Protein AF-A0A6H0CJY6-F1 (afdb_monomer)

Structure (mmCIF, N/CA/C/O backbone):
data_AF-A0A6H0CJY6-F1
#
_entry.id   AF-A0A6H0CJY6-F1
#
loop_
_atom_site.group_PDB
_atom_site.id
_atom_site.type_symbol
_atom_site.label_atom_id
_atom_site.label_alt_id
_atom_site.label_comp_id
_atom_site.label_asym_id
_atom_site.label_entity_id
_atom_site.label_seq_id
_atom_site.pdbx_PDB_ins_code
_atom_site.Cartn_x
_atom_site.Cartn_y
_atom_site.Cartn_z
_atom_site.occupancy
_atom_site.B_iso_or_equiv
_atom_site.auth_seq_id
_atom_site.auth_comp_id
_atom_site.auth_asym_id
_atom_site.auth_atom_id
_atom_site.pdbx_PDB_model_num
ATOM 1 N N . MET A 1 1 ? -12.538 -43.103 15.913 1.00 39.19 1 MET A N 1
ATOM 2 C CA . MET A 1 1 ? -11.184 -42.533 15.769 1.00 39.19 1 MET A CA 1
ATOM 3 C C . MET A 1 1 ? -11.331 -41.030 15.619 1.00 39.19 1 MET A C 1
ATOM 5 O O . MET A 1 1 ? -12.005 -40.601 14.699 1.00 39.19 1 MET A O 1
ATOM 9 N N . SER A 1 2 ? -10.808 -40.312 16.617 1.00 40.59 2 SER A N 1
ATOM 10 C CA . SER A 1 2 ? -10.556 -38.867 16.737 1.00 40.59 2 SER A CA 1
ATOM 11 C C . SER A 1 2 ? -11.368 -37.905 15.856 1.00 40.59 2 SER A C 1
ATOM 13 O O . SER A 1 2 ? -11.028 -37.668 14.700 1.00 40.59 2 SER A O 1
ATOM 15 N N . GLY A 1 3 ? -12.394 -37.285 16.448 1.00 40.06 3 GLY A N 1
ATOM 16 C CA . GLY A 1 3 ? -12.883 -35.994 15.981 1.00 40.06 3 GLY A CA 1
ATOM 17 C C . GLY A 1 3 ? -11.811 -34.952 16.273 1.00 40.06 3 GLY A C 1
ATOM 18 O O . GLY A 1 3 ? -11.560 -34.641 17.433 1.00 40.06 3 GLY A O 1
ATOM 19 N N . ALA A 1 4 ? -11.147 -34.459 15.231 1.00 39.22 4 ALA A N 1
ATOM 20 C CA . ALA A 1 4 ? -10.294 -33.288 15.346 1.00 39.22 4 ALA A CA 1
ATOM 21 C C . ALA A 1 4 ? -11.199 -32.081 15.645 1.00 39.22 4 ALA A C 1
ATOM 23 O O . ALA A 1 4 ? -12.053 -31.755 14.814 1.00 39.22 4 ALA A O 1
ATOM 24 N N . PRO A 1 5 ? -11.074 -31.421 16.808 1.00 44.97 5 PRO A N 1
ATOM 25 C CA . PRO A 1 5 ? -11.740 -30.155 17.003 1.00 44.97 5 PRO A CA 1
ATOM 26 C C . PRO A 1 5 ? -10.962 -29.140 16.171 1.00 44.97 5 PRO A C 1
ATOM 28 O O . PRO A 1 5 ? -9.804 -28.842 16.458 1.00 44.97 5 PRO A O 1
ATOM 31 N N . PHE A 1 6 ? -11.591 -28.634 15.114 1.00 41.72 6 PHE A N 1
ATOM 32 C CA . PHE A 1 6 ? -11.172 -27.394 14.478 1.00 41.72 6 PHE A CA 1
ATOM 33 C C . PHE A 1 6 ? -11.331 -26.279 15.519 1.00 41.72 6 PHE A C 1
ATOM 35 O O . PHE A 1 6 ? -12.379 -25.646 15.623 1.00 41.72 6 PHE A O 1
ATOM 42 N N . HIS A 1 7 ? -10.310 -26.102 16.358 1.00 39.22 7 HIS A N 1
ATOM 43 C CA . HIS A 1 7 ? -10.164 -24.949 17.230 1.00 39.22 7 HIS A CA 1
ATOM 44 C C . HIS A 1 7 ? -9.895 -23.742 16.336 1.00 39.22 7 HIS A C 1
ATOM 46 O O . HIS A 1 7 ? -8.782 -23.492 15.888 1.00 39.22 7 HIS A O 1
ATOM 52 N N . THR A 1 8 ? -10.969 -23.036 16.005 1.00 48.88 8 THR A N 1
ATOM 53 C CA . THR A 1 8 ? -10.923 -21.695 15.435 1.00 48.88 8 THR A CA 1
ATOM 54 C C . THR A 1 8 ? -10.403 -20.769 16.537 1.00 48.88 8 THR A C 1
ATOM 56 O O . THR A 1 8 ? -11.177 -20.264 17.352 1.00 48.88 8 THR A O 1
ATOM 59 N N . ASP A 1 9 ? -9.080 -20.636 16.637 1.00 50.06 9 ASP A N 1
ATOM 60 C CA . ASP A 1 9 ? -8.403 -19.806 17.636 1.00 50.06 9 ASP A CA 1
ATOM 61 C C . ASP A 1 9 ? -8.608 -18.318 17.315 1.00 50.06 9 ASP A C 1
ATOM 63 O O . ASP A 1 9 ? -7.736 -17.629 16.791 1.00 50.06 9 ASP A O 1
ATOM 67 N N . LEU A 1 10 ? -9.802 -17.803 17.624 1.00 56.28 10 LEU A N 1
ATOM 68 C CA . LEU A 1 10 ? -10.019 -16.364 17.726 1.00 56.28 10 LEU A CA 1
ATOM 69 C C . LEU A 1 10 ? -9.114 -15.793 18.836 1.00 56.28 10 LEU A C 1
ATOM 71 O O . LEU A 1 10 ? -9.015 -16.403 19.906 1.00 56.28 10 LEU A O 1
ATOM 75 N N . PRO A 1 11 ? -8.496 -14.612 18.633 1.00 48.50 11 PRO A N 1
ATOM 76 C CA . PRO A 1 11 ? -7.610 -14.002 19.618 1.00 48.50 11 PRO A CA 1
ATOM 77 C C . PRO A 1 11 ? -8.367 -13.754 20.929 1.00 48.50 11 PRO A C 1
ATOM 79 O O . PRO A 1 11 ? -9.292 -12.942 20.994 1.00 48.50 11 PRO A O 1
ATOM 82 N N . ARG A 1 12 ? -7.978 -14.471 21.990 1.00 62.28 12 ARG A N 1
ATOM 83 C CA . ARG A 1 12 ? -8.640 -14.425 23.306 1.00 62.28 12 ARG A CA 1
ATOM 84 C C . ARG A 1 12 ? -8.229 -13.210 24.132 1.00 62.28 12 ARG A C 1
ATOM 86 O O . ARG A 1 12 ? -8.901 -12.875 25.106 1.00 62.28 12 ARG A O 1
ATOM 93 N N . ASN A 1 13 ? -7.131 -12.553 23.762 1.00 67.94 13 ASN A N 1
ATOM 94 C CA . ASN A 1 13 ? -6.550 -11.441 24.503 1.00 67.94 13 ASN A CA 1
ATOM 95 C C . ASN A 1 13 ? -6.202 -10.277 23.553 1.00 67.94 13 ASN A C 1
ATOM 97 O O . ASN A 1 13 ? -5.626 -10.528 22.492 1.00 67.94 13 ASN A O 1
ATOM 101 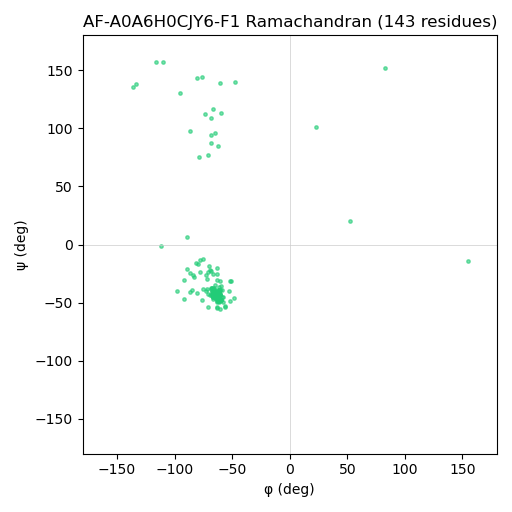N N . PRO A 1 14 ? -6.460 -8.999 23.906 1.00 67.25 14 PRO A N 1
ATOM 102 C CA . PRO A 1 14 ? -6.028 -7.844 23.110 1.00 67.25 14 PRO A CA 1
ATOM 103 C C . PRO A 1 14 ? -4.537 -7.872 22.740 1.00 67.25 14 PRO A C 1
ATOM 105 O O . PRO A 1 14 ? -4.178 -7.423 21.656 1.00 67.25 14 PRO A O 1
ATOM 108 N N . LYS A 1 15 ? -3.669 -8.442 23.590 1.00 69.38 15 LYS A N 1
ATOM 109 C CA . LYS A 1 15 ? -2.238 -8.609 23.278 1.00 69.38 15 LYS A CA 1
ATOM 110 C C . LYS A 1 15 ? -1.994 -9.595 22.132 1.00 69.38 15 LYS A C 1
ATOM 112 O O . LYS A 1 15 ? -1.243 -9.276 21.221 1.00 69.38 15 LYS A O 1
ATOM 117 N N . GLU A 1 16 ? -2.662 -10.748 22.151 1.00 72.12 16 GLU A N 1
ATOM 118 C CA . GLU A 1 16 ? -2.584 -11.746 21.073 1.00 72.12 16 GLU A CA 1
ATOM 119 C C . GLU A 1 16 ? -3.182 -11.199 19.779 1.00 72.12 16 GLU A C 1
ATOM 121 O O . GLU A 1 16 ? -2.611 -11.394 18.712 1.00 72.12 16 GLU A O 1
ATOM 126 N N . SER A 1 17 ? -4.276 -10.437 19.874 1.00 67.69 17 SER A N 1
ATOM 127 C CA . SER A 1 17 ? -4.896 -9.794 18.715 1.00 67.69 17 SER A CA 1
ATOM 128 C C . SER A 1 17 ? -3.961 -8.774 18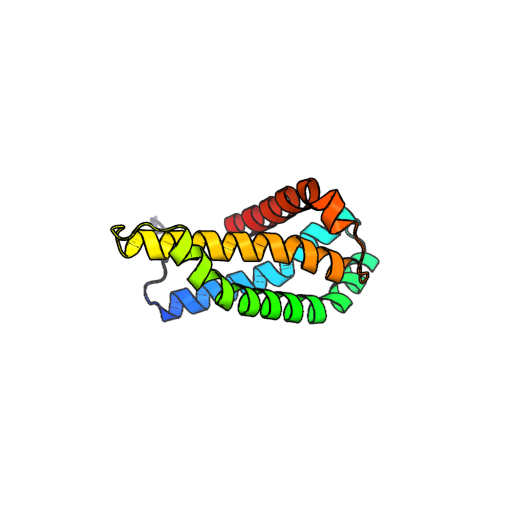.057 1.00 67.69 17 SER A C 1
ATOM 130 O O . SER A 1 17 ? -3.887 -8.718 16.832 1.00 67.69 17 SER A O 1
ATOM 132 N N . ILE A 1 18 ? -3.217 -7.994 18.852 1.00 70.62 18 ILE A N 1
ATOM 133 C CA . ILE A 1 18 ? -2.203 -7.059 18.344 1.00 70.62 18 ILE A CA 1
ATOM 134 C C . ILE A 1 18 ? -1.037 -7.819 17.707 1.00 70.62 18 ILE A C 1
ATOM 136 O O . ILE A 1 18 ? -0.616 -7.457 16.612 1.00 70.62 18 ILE A O 1
ATOM 140 N N . THR A 1 19 ? -0.529 -8.875 18.348 1.00 71.88 19 THR A N 1
ATOM 141 C CA . THR A 1 19 ? 0.560 -9.691 17.788 1.00 71.88 19 THR A CA 1
ATOM 142 C C . THR A 1 19 ? 0.147 -10.357 16.476 1.00 71.88 19 THR A C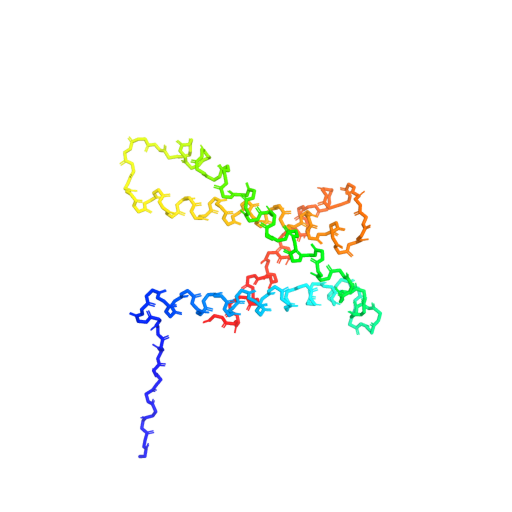 1
ATOM 144 O O . THR A 1 19 ? 0.901 -10.301 15.510 1.00 71.88 19 THR A O 1
ATOM 147 N N . PHE A 1 20 ? -1.058 -10.922 16.408 1.00 75.50 20 PHE A N 1
ATOM 148 C CA . PHE A 1 20 ? -1.611 -11.528 15.198 1.00 75.50 20 PHE A CA 1
ATOM 149 C C . PHE A 1 20 ? -1.749 -10.507 14.062 1.00 75.50 20 PHE A C 1
ATOM 151 O O . PHE A 1 20 ? -1.228 -10.728 12.969 1.00 75.50 20 PHE A O 1
ATOM 158 N N . MET A 1 21 ? -2.350 -9.344 14.343 1.00 71.25 21 MET A N 1
ATOM 159 C CA . MET A 1 21 ? -2.442 -8.248 13.371 1.00 71.25 21 MET A CA 1
ATOM 160 C C . MET A 1 21 ? -1.063 -7.780 12.898 1.00 71.25 21 MET A C 1
ATOM 162 O O . MET A 1 21 ? -0.881 -7.511 11.714 1.00 71.25 21 MET A O 1
ATOM 166 N N . LEU A 1 22 ? -0.077 -7.708 13.795 1.00 73.12 22 LEU A N 1
ATOM 167 C CA . LEU A 1 22 ? 1.280 -7.291 13.452 1.00 73.12 22 LEU A CA 1
ATOM 168 C C . LEU A 1 22 ? 1.985 -8.312 12.550 1.00 73.12 22 LEU A C 1
ATOM 170 O O . LEU A 1 22 ? 2.642 -7.918 11.590 1.00 73.12 22 LEU A O 1
ATOM 174 N N . VAL A 1 23 ? 1.820 -9.611 12.812 1.00 78.69 23 VAL A N 1
ATOM 175 C CA . VAL A 1 23 ? 2.374 -10.677 11.962 1.00 78.69 23 VAL A CA 1
ATOM 176 C C . VAL A 1 23 ? 1.755 -10.633 10.564 1.00 78.69 23 VAL A C 1
ATOM 178 O O . VAL A 1 23 ? 2.497 -10.600 9.581 1.00 78.69 23 VAL A O 1
ATOM 181 N N . ILE A 1 24 ? 0.423 -10.551 10.461 1.00 78.25 24 ILE A N 1
ATOM 182 C CA . ILE A 1 24 ? -0.265 -10.437 9.165 1.00 78.25 24 ILE A CA 1
ATOM 183 C C . ILE A 1 24 ? 0.172 -9.172 8.428 1.00 78.25 24 ILE A C 1
ATOM 185 O O . ILE A 1 24 ? 0.452 -9.236 7.231 1.00 78.25 24 ILE A O 1
ATOM 189 N N . ALA A 1 25 ? 0.291 -8.038 9.123 1.00 74.25 25 ALA A N 1
ATOM 190 C CA . ALA A 1 25 ? 0.731 -6.785 8.518 1.00 74.25 25 ALA A CA 1
ATOM 191 C C . ALA A 1 25 ? 2.156 -6.889 7.954 1.00 74.25 25 ALA A C 1
ATOM 193 O O . ALA A 1 25 ? 2.399 -6.466 6.824 1.00 74.25 25 ALA A O 1
ATOM 194 N N . VAL A 1 26 ? 3.094 -7.491 8.696 1.00 77.81 26 VAL A N 1
ATOM 195 C CA . VAL A 1 26 ? 4.474 -7.690 8.224 1.00 77.81 26 VAL A CA 1
ATOM 196 C C . VAL A 1 26 ? 4.500 -8.591 6.994 1.00 77.81 26 VAL A C 1
ATOM 198 O O . VAL A 1 26 ? 5.132 -8.231 6.001 1.00 77.81 26 VAL A O 1
ATOM 201 N N . ILE A 1 27 ? 3.795 -9.724 7.015 1.00 81.56 27 ILE A N 1
ATOM 202 C CA . ILE A 1 27 ? 3.737 -10.635 5.862 1.00 81.56 27 ILE A CA 1
ATOM 203 C C . ILE A 1 27 ? 3.123 -9.913 4.656 1.00 81.56 27 ILE A C 1
ATOM 205 O O . ILE A 1 27 ? 3.723 -9.884 3.584 1.00 81.56 27 ILE A O 1
ATOM 209 N N . SER A 1 28 ? 1.992 -9.237 4.843 1.00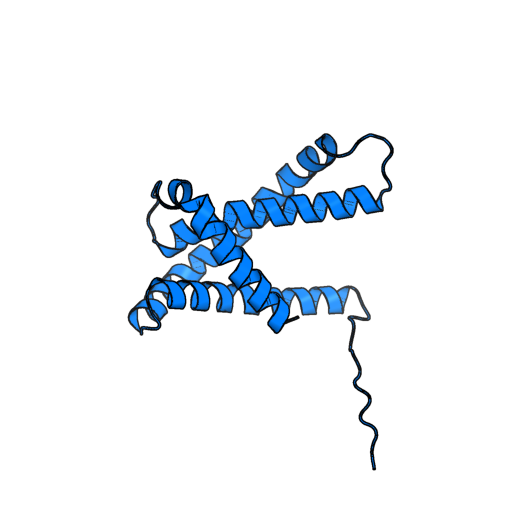 77.69 28 SER A N 1
ATOM 210 C CA . SER A 1 28 ? 1.264 -8.546 3.774 1.00 77.69 28 SER A CA 1
ATOM 211 C C . SER A 1 28 ? 2.093 -7.432 3.128 1.00 77.69 28 SER A C 1
ATOM 213 O O . SER A 1 28 ? 2.164 -7.356 1.902 1.00 77.69 28 SER A O 1
ATOM 215 N N . VAL A 1 29 ? 2.803 -6.619 3.918 1.00 75.44 29 VAL A N 1
ATOM 216 C CA . VAL A 1 29 ? 3.686 -5.553 3.400 1.00 75.44 29 VAL A CA 1
ATOM 217 C C . VAL A 1 29 ? 4.846 -6.114 2.569 1.00 75.44 29 VAL A C 1
ATOM 219 O O . VAL A 1 29 ? 5.346 -5.423 1.684 1.00 75.44 29 VAL A O 1
ATOM 222 N N . ASN A 1 30 ? 5.256 -7.363 2.798 1.00 79.81 30 ASN A N 1
ATOM 223 C CA . ASN A 1 30 ? 6.280 -8.028 1.992 1.00 79.81 30 ASN A CA 1
ATOM 224 C C . ASN A 1 30 ? 5.684 -8.715 0.752 1.00 79.81 30 ASN A C 1
ATOM 226 O O . ASN A 1 30 ? 6.260 -8.637 -0.331 1.00 79.81 30 ASN A O 1
ATOM 230 N N . THR A 1 31 ? 4.527 -9.366 0.878 1.00 80.62 31 THR A N 1
ATOM 231 C CA . THR A 1 31 ? 3.929 -10.168 -0.200 1.00 80.62 31 THR A CA 1
ATOM 232 C C . THR A 1 31 ? 3.181 -9.320 -1.229 1.00 80.62 31 THR A C 1
ATOM 234 O O . THR A 1 31 ? 3.319 -9.559 -2.429 1.00 80.62 31 THR A O 1
ATOM 237 N N . ILE A 1 32 ? 2.422 -8.306 -0.800 1.00 82.19 32 ILE A N 1
ATOM 238 C CA . ILE A 1 32 ? 1.601 -7.474 -1.696 1.00 82.19 32 ILE A CA 1
ATOM 239 C C . ILE A 1 32 ? 2.457 -6.790 -2.780 1.00 82.19 32 ILE A C 1
ATOM 241 O O . ILE A 1 32 ? 2.119 -6.925 -3.960 1.00 82.19 32 ILE A O 1
ATOM 245 N N . PRO A 1 33 ? 3.585 -6.118 -2.463 1.00 78.31 33 PRO A N 1
ATOM 246 C CA . PRO A 1 33 ? 4.409 -5.475 -3.485 1.00 78.31 33 PRO A CA 1
ATOM 247 C C . PRO A 1 33 ? 5.039 -6.475 -4.460 1.00 78.31 33 PRO A C 1
ATOM 249 O O . PRO A 1 33 ? 5.147 -6.170 -5.646 1.00 78.31 33 PRO A O 1
ATOM 252 N N . VAL A 1 34 ? 5.408 -7.675 -3.993 1.00 81.38 34 VAL A N 1
ATOM 253 C CA . VAL A 1 34 ? 5.948 -8.750 -4.846 1.00 81.38 34 VAL A CA 1
ATOM 254 C C . VAL A 1 34 ? 4.894 -9.206 -5.853 1.00 81.38 34 VAL A C 1
ATOM 256 O O . VAL A 1 34 ? 5.181 -9.310 -7.044 1.00 81.38 34 VAL A O 1
ATOM 259 N N . VAL A 1 35 ? 3.659 -9.438 -5.404 1.00 82.62 35 VAL A N 1
ATOM 260 C CA . VAL A 1 35 ? 2.568 -9.878 -6.284 1.00 82.62 35 VAL A CA 1
ATOM 261 C C . VAL A 1 35 ? 2.193 -8.779 -7.279 1.00 82.62 35 VAL A C 1
ATOM 263 O O . VAL A 1 35 ? 2.111 -9.044 -8.478 1.00 82.62 35 VAL A O 1
ATOM 266 N N . ILE A 1 36 ? 2.033 -7.534 -6.822 1.00 79.94 36 ILE A N 1
ATOM 267 C CA . ILE A 1 36 ? 1.703 -6.399 -7.700 1.00 79.94 36 ILE A CA 1
ATOM 268 C C . ILE A 1 36 ? 2.819 -6.158 -8.726 1.00 79.94 36 ILE A C 1
ATOM 270 O O . ILE A 1 36 ? 2.539 -5.997 -9.918 1.00 79.94 36 ILE A O 1
ATOM 274 N N . GLY A 1 37 ? 4.079 -6.158 -8.284 1.00 77.62 37 GLY A N 1
ATOM 275 C CA . GLY A 1 37 ? 5.237 -6.004 -9.160 1.00 77.62 37 GLY A CA 1
ATOM 276 C C . GLY A 1 37 ? 5.341 -7.135 -10.182 1.00 77.62 37 GLY A C 1
ATOM 277 O O . GLY A 1 37 ? 5.628 -6.880 -11.348 1.00 77.62 37 GLY A O 1
ATOM 278 N N . GLY A 1 38 ? 5.034 -8.371 -9.780 1.00 79.25 38 GLY A N 1
ATOM 279 C CA . GLY A 1 38 ? 5.100 -9.544 -10.653 1.00 79.25 38 GLY A CA 1
ATOM 280 C C . GLY A 1 38 ? 4.002 -9.565 -11.700 1.00 79.25 38 GLY A C 1
ATOM 281 O O . GLY A 1 38 ? 4.269 -9.885 -12.855 1.00 79.25 38 GLY A O 1
ATOM 282 N N . LEU A 1 39 ? 2.793 -9.142 -11.333 1.00 79.62 39 LEU A N 1
ATOM 283 C CA . LEU A 1 39 ? 1.679 -9.002 -12.271 1.00 79.62 39 LEU A CA 1
ATOM 284 C C . LEU A 1 39 ? 1.857 -7.826 -13.241 1.00 79.62 39 LEU A C 1
ATOM 286 O O . LEU A 1 39 ? 1.269 -7.840 -14.317 1.00 79.62 39 LEU A O 1
ATOM 290 N N . THR A 1 40 ? 2.649 -6.813 -12.876 1.00 72.38 40 THR A N 1
ATOM 291 C CA . THR A 1 40 ? 2.864 -5.624 -13.717 1.00 72.38 40 THR A CA 1
ATOM 292 C C . THR A 1 40 ? 4.079 -5.774 -14.635 1.00 72.38 40 THR A C 1
ATOM 294 O O . THR A 1 40 ? 3.980 -5.496 -15.826 1.00 72.38 40 THR A O 1
ATOM 297 N N . SER A 1 41 ? 5.214 -6.231 -14.100 1.00 73.19 41 SER A N 1
ATOM 298 C CA . SER A 1 41 ? 6.508 -6.266 -14.806 1.00 73.19 41 SER A CA 1
ATOM 299 C C . SER A 1 41 ? 7.002 -7.686 -15.119 1.00 73.19 41 SER A C 1
ATOM 301 O O . SER A 1 41 ? 8.070 -7.851 -15.708 1.00 73.19 41 SER A O 1
ATOM 303 N N . GLY A 1 42 ? 6.250 -8.716 -14.720 1.00 79.06 42 GLY A N 1
ATOM 304 C CA . GLY A 1 42 ? 6.650 -10.120 -14.806 1.00 79.06 42 GLY A CA 1
ATOM 305 C C . GLY A 1 42 ? 7.529 -10.574 -13.633 1.00 79.06 42 GLY A C 1
ATOM 306 O O . GLY A 1 42 ? 8.276 -9.799 -13.033 1.00 79.06 42 GLY A O 1
ATOM 307 N N . PHE A 1 43 ? 7.467 -11.869 -13.310 1.00 83.06 43 PHE A N 1
ATOM 308 C CA . PHE A 1 43 ? 8.283 -12.496 -12.262 1.00 83.06 43 PHE A CA 1
ATOM 309 C C . PHE A 1 43 ? 9.711 -12.766 -12.759 1.00 83.06 43 PHE A C 1
ATOM 311 O O . PHE A 1 43 ? 10.078 -13.897 -13.071 1.00 83.06 43 PHE A O 1
ATOM 318 N N . THR A 1 44 ? 10.524 -11.716 -12.854 1.00 85.69 44 THR A N 1
ATOM 319 C CA . THR A 1 44 ? 11.933 -11.805 -13.271 1.00 85.69 44 THR A CA 1
ATOM 320 C C . THR A 1 44 ? 12.883 -11.519 -12.110 1.00 85.69 44 THR A C 1
ATOM 322 O O . THR A 1 44 ? 12.531 -10.836 -11.149 1.00 85.69 44 THR A O 1
ATOM 325 N N . LEU A 1 45 ? 14.128 -11.999 -12.201 1.00 81.06 45 LEU A N 1
ATOM 326 C CA . LEU A 1 45 ? 15.156 -11.719 -11.188 1.00 81.06 45 LEU A CA 1
ATOM 327 C C . LEU A 1 45 ? 15.445 -10.208 -11.060 1.00 81.06 45 LEU A C 1
ATOM 329 O O . LEU A 1 45 ? 15.736 -9.722 -9.972 1.00 81.06 45 LEU A O 1
ATOM 333 N N . ALA A 1 46 ? 15.317 -9.462 -12.164 1.00 81.44 46 ALA A N 1
ATOM 334 C CA . ALA A 1 46 ? 15.469 -8.007 -12.201 1.00 81.44 46 ALA A CA 1
ATOM 335 C C . ALA A 1 46 ? 14.348 -7.275 -11.445 1.00 81.44 46 ALA A C 1
ATOM 337 O O . ALA A 1 46 ? 14.605 -6.285 -10.762 1.00 81.44 46 ALA A O 1
ATOM 338 N N . MET A 1 47 ? 13.113 -7.780 -11.521 1.00 82.50 47 MET A N 1
ATOM 339 C CA . MET A 1 47 ? 12.009 -7.287 -10.697 1.00 82.50 47 MET A CA 1
ATOM 340 C C . MET A 1 47 ? 12.306 -7.529 -9.214 1.00 82.50 47 MET A C 1
ATOM 342 O O . MET A 1 47 ? 12.192 -6.597 -8.422 1.00 82.50 47 MET A O 1
ATOM 346 N N . TRP A 1 48 ? 12.766 -8.730 -8.846 1.00 80.25 48 TRP A N 1
ATOM 347 C CA . TRP A 1 48 ? 13.078 -9.071 -7.454 1.00 80.25 48 TRP A CA 1
ATOM 348 C C . TRP A 1 48 ? 14.153 -8.162 -6.854 1.00 80.25 48 TRP A C 1
ATOM 350 O O . TRP A 1 48 ? 13.964 -7.625 -5.763 1.00 80.25 48 TRP A O 1
ATOM 360 N N . THR A 1 49 ? 15.262 -7.938 -7.564 1.00 81.38 49 THR A N 1
ATOM 361 C CA . THR A 1 49 ? 16.332 -7.039 -7.098 1.00 81.38 49 THR A CA 1
ATOM 362 C C . THR A 1 49 ? 15.889 -5.576 -7.078 1.00 81.38 49 THR A C 1
ATOM 364 O O . THR A 1 49 ? 16.226 -4.842 -6.144 1.00 81.38 49 THR A O 1
ATOM 367 N N . GLY A 1 50 ? 15.084 -5.157 -8.059 1.00 81.62 50 GLY A N 1
ATOM 368 C CA . G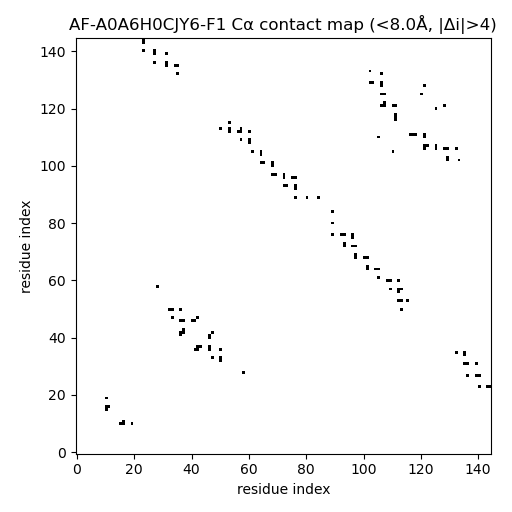LY A 1 50 ? 14.465 -3.835 -8.095 1.00 81.62 50 GLY A CA 1
ATOM 369 C C . GLY A 1 50 ? 13.553 -3.586 -6.893 1.00 81.62 50 GLY A C 1
ATOM 370 O O . GLY A 1 50 ? 13.642 -2.521 -6.275 1.00 81.62 50 GLY A O 1
ATOM 371 N N . LEU A 1 51 ? 12.744 -4.582 -6.525 1.00 80.25 51 LEU A N 1
ATOM 372 C CA . LEU A 1 51 ? 11.837 -4.539 -5.383 1.00 80.25 51 LEU A CA 1
ATOM 373 C C . LEU A 1 51 ? 12.609 -4.490 -4.06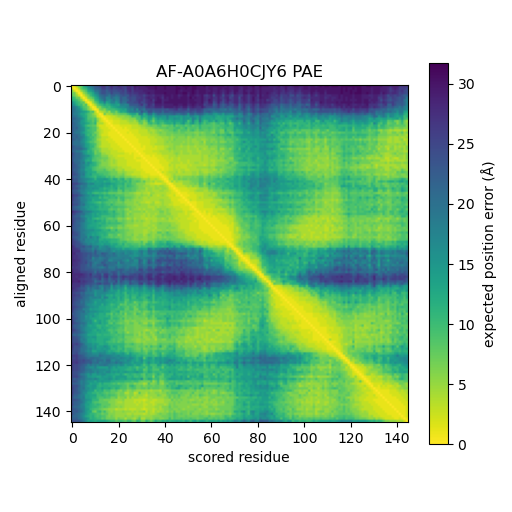1 1.00 80.25 51 LEU A C 1
ATOM 375 O O . LEU A 1 51 ? 12.309 -3.653 -3.214 1.00 80.25 51 LEU A O 1
ATOM 379 N N . LEU A 1 52 ? 13.649 -5.317 -3.910 1.00 81.88 52 LEU A N 1
ATOM 380 C CA . LEU A 1 52 ? 14.474 -5.383 -2.697 1.00 81.88 52 LEU A CA 1
ATOM 381 C C . LEU A 1 52 ? 15.155 -4.042 -2.378 1.00 81.88 52 LEU A C 1
ATOM 383 O O . LEU A 1 52 ? 15.268 -3.654 -1.220 1.00 81.88 52 LEU A O 1
ATOM 387 N N . GLN A 1 53 ? 15.569 -3.306 -3.411 1.00 83.12 53 GLN A N 1
ATOM 388 C CA . GLN A 1 53 ? 16.133 -1.961 -3.270 1.00 83.12 53 GLN A CA 1
ATOM 389 C C . GLN A 1 53 ? 15.085 -0.904 -2.885 1.00 83.12 53 GLN A C 1
ATOM 391 O O . GLN A 1 53 ? 15.421 0.081 -2.233 1.00 83.12 53 GLN A O 1
ATOM 396 N N . VAL A 1 54 ? 13.827 -1.086 -3.296 1.00 80.44 54 VAL A N 1
ATOM 397 C CA . VAL A 1 54 ? 12.721 -0.156 -3.008 1.00 80.44 54 VAL A CA 1
ATOM 398 C C . VAL A 1 54 ? 12.061 -0.464 -1.663 1.00 80.44 54 VAL A C 1
ATOM 400 O O . VAL A 1 54 ? 11.516 0.440 -1.035 1.00 80.44 54 VAL A O 1
ATOM 403 N N . MET A 1 55 ? 12.148 -1.704 -1.178 1.00 81.44 55 MET A N 1
ATOM 404 C CA . MET A 1 55 ? 11.528 -2.158 0.070 1.00 81.44 55 MET A CA 1
ATOM 405 C C . MET A 1 55 ? 11.766 -1.239 1.284 1.00 81.44 55 MET A C 1
ATOM 407 O O . MET A 1 55 ? 10.787 -0.930 1.964 1.00 81.44 55 MET A O 1
ATOM 411 N N . PRO A 1 56 ? 12.991 -0.746 1.570 1.00 81.38 56 PRO A N 1
ATOM 412 C CA . PRO A 1 56 ? 13.217 0.153 2.703 1.00 81.38 56 PRO A CA 1
ATOM 413 C C . PRO A 1 56 ? 12.465 1.480 2.550 1.00 81.38 56 PRO A C 1
ATOM 415 O O . PRO A 1 56 ? 11.865 1.972 3.503 1.00 81.38 56 PRO A O 1
ATOM 418 N N . ALA A 1 57 ? 12.454 2.039 1.336 1.00 82.44 57 ALA A N 1
ATOM 41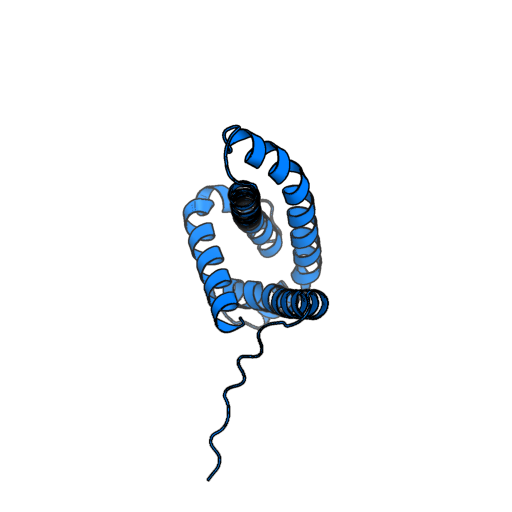9 C CA . ALA A 1 57 ? 11.730 3.268 1.031 1.00 82.44 57 ALA A CA 1
ATOM 420 C C . ALA A 1 57 ? 10.212 3.052 1.106 1.00 82.44 57 ALA A C 1
ATOM 422 O O . ALA A 1 57 ? 9.502 3.891 1.657 1.00 82.44 57 ALA A O 1
ATOM 423 N N . LEU A 1 58 ? 9.725 1.905 0.620 1.00 80.38 58 LEU A N 1
ATOM 424 C CA . LEU A 1 58 ? 8.319 1.521 0.698 1.00 80.38 58 LEU A CA 1
ATOM 425 C C . LEU A 1 58 ? 7.866 1.413 2.157 1.00 80.38 58 LEU A C 1
ATOM 427 O O . LEU A 1 58 ? 6.828 1.962 2.504 1.00 80.38 58 LEU A O 1
ATOM 431 N N . LEU A 1 59 ? 8.660 0.785 3.028 1.00 79.38 59 LEU A N 1
ATOM 432 C CA . LEU A 1 59 ? 8.352 0.670 4.456 1.00 79.38 59 LEU A CA 1
ATOM 433 C C . LEU A 1 59 ? 8.224 2.050 5.122 1.00 79.38 59 LEU A C 1
ATOM 435 O O . LEU A 1 59 ? 7.247 2.315 5.822 1.00 79.38 59 LEU A O 1
ATOM 439 N N . VAL A 1 60 ? 9.185 2.945 4.875 1.00 82.44 60 VAL A N 1
ATOM 440 C CA . VAL A 1 60 ? 9.146 4.319 5.402 1.00 82.44 60 VAL A CA 1
ATOM 441 C C . VAL A 1 60 ? 7.926 5.068 4.867 1.00 82.44 60 VAL A C 1
ATOM 443 O O . VAL A 1 60 ? 7.252 5.755 5.632 1.00 82.44 60 VAL A O 1
ATOM 446 N N . ALA A 1 61 ? 7.600 4.899 3.585 1.00 81.25 61 ALA A N 1
ATOM 447 C CA . ALA A 1 61 ? 6.428 5.503 2.969 1.00 81.25 61 ALA A CA 1
ATOM 448 C C . ALA A 1 61 ? 5.113 4.987 3.580 1.00 81.25 61 ALA A C 1
ATOM 450 O O . ALA A 1 61 ? 4.249 5.799 3.905 1.00 81.25 61 ALA A O 1
ATOM 451 N N . VAL A 1 62 ? 4.982 3.673 3.814 1.00 76.75 62 VAL A N 1
ATOM 452 C CA . VAL A 1 62 ? 3.832 3.066 4.513 1.00 76.75 62 VAL A CA 1
ATOM 453 C C . VAL A 1 62 ? 3.660 3.706 5.888 1.00 76.75 62 VAL A C 1
ATOM 455 O O . VAL A 1 62 ? 2.583 4.207 6.207 1.00 76.75 62 VAL A O 1
ATOM 458 N N . VAL A 1 63 ? 4.726 3.735 6.693 1.00 79.44 63 VAL A N 1
ATOM 459 C CA . VAL A 1 63 ? 4.687 4.301 8.050 1.00 79.44 63 VAL A CA 1
ATOM 460 C C . VAL A 1 63 ? 4.339 5.790 8.011 1.00 79.44 63 VAL A C 1
ATOM 462 O O . VAL A 1 63 ? 3.493 6.243 8.782 1.00 79.44 63 VAL A O 1
ATOM 465 N N . ALA A 1 64 ? 4.937 6.550 7.091 1.00 80.94 64 ALA A N 1
ATOM 466 C CA . ALA A 1 64 ? 4.656 7.970 6.925 1.00 80.94 64 ALA A CA 1
ATOM 467 C C . ALA A 1 64 ? 3.192 8.224 6.542 1.00 80.94 64 ALA A C 1
ATOM 469 O O . ALA A 1 64 ? 2.558 9.086 7.148 1.00 80.94 64 ALA A O 1
ATOM 470 N N . VAL A 1 65 ? 2.634 7.464 5.593 1.00 78.69 65 VAL A N 1
ATOM 471 C CA . VAL A 1 65 ? 1.225 7.583 5.188 1.00 78.69 65 VAL A CA 1
ATOM 472 C C . VAL A 1 65 ? 0.298 7.214 6.336 1.00 78.69 65 VAL A C 1
ATOM 474 O O . VAL A 1 65 ? -0.622 7.978 6.612 1.00 78.69 65 VAL A O 1
ATOM 477 N N . VAL A 1 66 ? 0.562 6.121 7.060 1.00 73.94 66 VAL A N 1
ATOM 478 C CA . VAL A 1 66 ? -0.230 5.734 8.239 1.00 73.94 66 VAL A CA 1
ATOM 479 C C . VAL A 1 66 ? -0.252 6.879 9.254 1.00 73.94 66 VAL A C 1
ATOM 481 O O . VAL A 1 66 ? -1.331 7.369 9.589 1.00 73.94 66 VAL A O 1
ATOM 484 N N . LEU A 1 67 ? 0.911 7.395 9.663 1.00 74.81 67 LEU A N 1
ATOM 485 C CA . LEU A 1 67 ? 1.005 8.515 10.610 1.00 74.81 67 LEU A CA 1
ATOM 486 C C . LEU A 1 67 ? 0.328 9.791 10.089 1.00 74.81 67 LEU A C 1
ATOM 488 O O . LEU A 1 67 ? -0.340 10.496 10.853 1.00 74.81 67 LEU A O 1
ATOM 492 N N . LEU A 1 68 ? 0.473 10.078 8.793 1.00 75.19 68 LEU A N 1
ATOM 493 C CA . LEU A 1 68 ? -0.179 11.209 8.141 1.00 75.19 68 LEU A CA 1
ATOM 494 C C . LEU A 1 68 ? -1.690 11.055 8.111 1.00 75.19 68 LEU A C 1
ATOM 496 O O . LEU A 1 68 ? -2.354 12.061 8.292 1.00 75.19 68 LEU A O 1
ATOM 500 N N . THR A 1 69 ? -2.232 9.850 7.922 1.00 69.06 69 THR A N 1
ATOM 501 C CA . THR A 1 69 ? -3.683 9.583 7.917 1.00 69.06 69 THR A CA 1
ATOM 502 C C . THR A 1 69 ? -4.308 9.514 9.303 1.00 69.06 69 THR A C 1
ATOM 504 O O . THR A 1 69 ? -5.489 9.838 9.434 1.00 69.06 69 THR A O 1
ATOM 507 N N . MET A 1 70 ? -3.538 9.212 10.354 1.00 64.31 70 MET A N 1
ATOM 508 C CA . MET A 1 70 ? -4.061 9.250 11.726 1.00 64.31 70 MET A CA 1
ATOM 509 C C . MET A 1 70 ? -4.501 10.664 12.152 1.00 64.31 70 MET A C 1
ATOM 511 O O . MET A 1 70 ? -5.437 10.802 12.933 1.00 64.31 70 MET A O 1
ATOM 515 N N . LYS A 1 71 ? -3.866 11.723 11.629 1.00 62.53 71 LYS A N 1
ATOM 516 C CA . LYS A 1 71 ? -4.182 13.127 11.965 1.00 62.53 71 LYS A CA 1
ATOM 517 C C . LYS A 1 71 ? -5.470 13.688 11.315 1.00 62.53 71 LYS A C 1
ATOM 519 O O . LYS A 1 71 ? -6.259 14.299 12.031 1.00 62.53 71 LYS A O 1
ATOM 524 N N . PRO A 1 72 ? -5.726 13.530 10.000 1.00 57.06 72 PRO A N 1
ATOM 525 C CA . PRO A 1 72 ? -6.922 14.028 9.325 1.00 57.06 72 PRO A CA 1
ATOM 526 C C . PRO A 1 72 ? -8.145 13.120 9.501 1.00 57.06 72 PRO A C 1
ATOM 528 O O . PRO A 1 72 ? -9.262 13.586 9.278 1.00 57.06 72 PRO A O 1
ATOM 531 N N . ALA A 1 73 ? -7.981 11.861 9.926 1.00 54.97 73 ALA A N 1
ATOM 532 C CA . ALA A 1 73 ? -9.110 10.958 10.155 1.00 54.97 73 ALA A CA 1
ATOM 533 C C . ALA A 1 73 ? -10.080 11.473 11.238 1.00 54.97 73 ALA A C 1
ATOM 535 O O . ALA A 1 73 ? -11.299 11.379 11.073 1.00 54.97 73 ALA A O 1
ATOM 536 N N . GLN A 1 74 ? -9.566 12.108 12.298 1.00 54.72 74 GLN A N 1
ATOM 537 C CA . GLN A 1 74 ? -10.385 12.693 13.367 1.00 54.72 74 GLN A CA 1
ATOM 538 C C . GLN A 1 74 ? -11.350 13.797 12.883 1.00 54.72 74 GLN A C 1
ATOM 540 O O . GLN A 1 74 ? -12.554 13.666 13.118 1.00 54.72 74 GLN A O 1
ATOM 545 N N . PRO A 1 75 ? -10.891 14.870 12.203 1.00 53.59 75 PRO A N 1
ATOM 546 C CA . PRO A 1 75 ? -11.773 15.946 11.747 1.00 53.59 75 PRO A CA 1
ATOM 547 C C . PRO A 1 75 ? -12.677 15.557 10.567 1.00 53.59 75 PRO A C 1
ATOM 549 O O . PRO A 1 75 ? -13.742 16.148 10.395 1.00 53.59 75 PRO A O 1
ATOM 552 N N . LEU A 1 76 ? -12.284 14.582 9.739 1.00 54.66 76 LEU A N 1
ATOM 553 C CA . LEU A 1 76 ? -13.134 14.115 8.639 1.00 54.66 76 LEU A CA 1
ATOM 554 C C . LEU A 1 76 ? -14.312 13.288 9.167 1.00 54.66 76 LEU A C 1
ATOM 556 O O . LEU A 1 76 ? -15.448 13.482 8.736 1.00 54.66 76 LEU A O 1
ATOM 560 N N . THR A 1 77 ? -14.059 12.443 10.170 1.00 53.09 77 THR A N 1
ATOM 561 C CA . THR A 1 77 ? -15.110 11.680 10.854 1.00 53.09 77 THR A CA 1
ATOM 562 C C . THR A 1 77 ? -16.068 12.612 11.594 1.00 53.09 77 THR A C 1
ATOM 564 O O . THR A 1 77 ? -17.277 12.435 11.502 1.00 53.09 77 THR A O 1
ATOM 567 N N . SER A 1 78 ? -15.573 13.662 12.257 1.00 52.91 78 SER A N 1
ATOM 568 C CA . SER A 1 78 ? -16.452 14.621 12.943 1.00 52.91 78 SER A CA 1
ATOM 569 C C . SER A 1 78 ? -17.292 15.489 11.997 1.00 52.91 78 SER A C 1
ATOM 571 O O . SER A 1 78 ? -18.331 15.994 12.413 1.00 52.91 78 SER A O 1
ATOM 573 N N . ARG A 1 79 ? -16.888 15.651 10.726 1.00 55.78 79 ARG A N 1
ATOM 574 C CA . ARG A 1 79 ? -17.697 16.318 9.687 1.00 55.78 79 ARG A CA 1
ATOM 575 C C . ARG A 1 79 ? -18.725 15.401 9.027 1.00 55.78 79 ARG A C 1
ATOM 577 O O . ARG A 1 79 ? -19.736 15.899 8.538 1.00 55.78 79 ARG A O 1
ATOM 584 N N . LEU A 1 80 ? -18.459 14.096 8.977 1.00 53.22 80 LEU A N 1
ATOM 585 C CA . LEU A 1 80 ? -19.346 13.116 8.345 1.00 53.22 80 LEU A CA 1
ATOM 586 C C . LEU A 1 80 ? -20.394 12.554 9.318 1.00 53.22 80 LEU A C 1
ATOM 588 O O . LEU A 1 80 ? -21.433 12.066 8.876 1.00 53.22 80 LEU A O 1
ATOM 592 N N . VAL A 1 81 ? -20.151 12.646 10.630 1.00 49.56 81 VAL A N 1
ATOM 593 C CA . VAL A 1 81 ? -21.083 12.172 11.658 1.00 49.56 81 VAL A CA 1
ATOM 594 C C . VAL A 1 81 ? -21.973 13.307 12.180 1.00 49.56 81 VAL A C 1
ATOM 596 O O . VAL A 1 81 ? -21.498 14.377 12.555 1.00 49.56 81 VAL A O 1
ATOM 599 N N . ARG A 1 82 ? -23.292 13.072 12.220 1.00 51.94 82 ARG A N 1
ATOM 600 C CA . ARG A 1 82 ? -24.268 13.980 12.845 1.00 51.94 82 ARG A CA 1
ATOM 601 C C . ARG A 1 82 ? -24.220 13.861 14.379 1.00 51.94 82 ARG A C 1
ATOM 603 O O . ARG A 1 82 ? -24.075 12.748 14.889 1.00 51.94 82 ARG A O 1
ATOM 610 N N . PRO A 1 83 ? -24.409 14.966 15.128 1.00 45.03 83 PRO A N 1
ATOM 611 C CA . PRO A 1 83 ? -24.468 14.942 16.590 1.00 45.03 83 PRO A CA 1
ATOM 612 C C . PRO A 1 83 ? -25.705 14.148 17.042 1.00 45.03 83 PRO A C 1
ATOM 614 O O . PRO A 1 83 ? -26.818 14.667 17.044 1.00 45.03 83 PRO A O 1
ATOM 617 N N . GLY A 1 84 ? -25.520 12.863 17.353 1.00 49.34 84 GLY A N 1
ATOM 618 C CA . GLY A 1 84 ? -26.595 11.943 17.745 1.00 49.34 84 GLY A CA 1
ATOM 619 C C . GLY A 1 84 ? -26.312 10.460 17.484 1.00 49.34 84 GLY A C 1
ATOM 620 O O . GLY A 1 84 ? -27.019 9.615 18.024 1.00 49.34 84 GLY A O 1
ATOM 621 N N . ASP A 1 85 ? -25.286 10.125 16.693 1.00 50.31 85 ASP A N 1
ATOM 622 C CA . ASP A 1 85 ? -24.994 8.730 16.349 1.00 50.31 85 ASP A CA 1
ATOM 623 C C . ASP A 1 85 ? -24.225 7.975 17.447 1.00 50.31 85 ASP A C 1
ATOM 625 O O . ASP A 1 85 ? -23.339 8.516 18.112 1.00 50.31 85 ASP A O 1
ATOM 629 N N . SER A 1 86 ? -24.548 6.692 17.614 1.00 58.88 86 SER A N 1
ATOM 630 C CA . SER A 1 86 ? -23.935 5.775 18.587 1.00 58.88 86 SER A CA 1
ATOM 631 C C . SER A 1 86 ? -22.396 5.839 18.559 1.00 58.88 86 SER A C 1
ATOM 633 O O . SER A 1 86 ? -21.782 5.887 17.493 1.00 58.88 86 SER A O 1
ATOM 635 N N . PHE A 1 87 ? -21.737 5.784 19.724 1.00 60.22 87 PHE A N 1
ATOM 636 C CA . PHE A 1 87 ? -20.267 5.737 19.844 1.00 60.22 87 PHE A CA 1
ATOM 637 C C . PHE A 1 87 ? -19.637 4.625 18.978 1.00 60.22 87 PHE A C 1
ATOM 639 O O . PHE A 1 87 ? -18.551 4.791 18.422 1.00 60.22 87 PHE A O 1
ATOM 646 N N . ARG A 1 88 ? -20.360 3.511 18.774 1.00 59.88 88 ARG A N 1
ATOM 647 C CA . ARG A 1 88 ? -19.948 2.436 17.854 1.00 59.88 88 ARG A CA 1
ATOM 648 C C . ARG A 1 88 ? -19.993 2.868 16.387 1.00 59.88 88 ARG A C 1
ATOM 650 O O . ARG A 1 88 ? -19.096 2.489 15.642 1.00 59.88 88 ARG A O 1
ATOM 657 N N . ALA A 1 89 ? -20.987 3.656 15.977 1.00 61.88 89 ALA A N 1
ATOM 658 C CA . ALA A 1 89 ? -21.084 4.177 14.612 1.00 61.88 89 ALA A CA 1
ATOM 659 C C . ALA A 1 89 ? -19.921 5.132 14.309 1.00 61.88 89 ALA A C 1
ATOM 661 O O . ALA A 1 89 ? -19.269 4.983 13.281 1.00 61.88 89 ALA A O 1
ATOM 662 N N . HIS A 1 90 ? -19.572 6.017 15.248 1.00 64.56 90 HIS A N 1
ATOM 663 C CA . HIS A 1 90 ? -18.402 6.894 15.124 1.00 64.56 90 HIS A CA 1
ATOM 664 C C . HIS A 1 90 ? -17.094 6.110 14.961 1.00 64.56 90 HIS A C 1
ATOM 666 O O . HIS A 1 90 ? -16.287 6.434 14.093 1.00 64.56 90 HIS A O 1
ATOM 672 N N . MET A 1 91 ? -16.884 5.067 15.771 1.00 64.94 91 MET A N 1
ATOM 673 C CA . MET A 1 91 ? -15.661 4.262 15.722 1.00 64.94 91 MET A CA 1
ATOM 674 C C . MET A 1 91 ? -15.533 3.479 14.407 1.00 64.94 91 MET A C 1
ATOM 676 O O . MET A 1 91 ? -14.457 3.454 13.810 1.00 64.94 91 MET A O 1
ATOM 680 N N . VAL A 1 92 ? -16.629 2.882 13.925 1.00 68.44 92 VAL A N 1
ATOM 681 C CA . VAL A 1 92 ? -16.648 2.157 12.643 1.00 68.44 92 VAL A CA 1
ATOM 682 C C . VAL A 1 92 ? -16.453 3.117 11.469 1.00 68.44 92 VAL A C 1
ATOM 684 O O . VAL A 1 92 ? -15.650 2.832 10.584 1.00 68.44 92 VAL A O 1
ATOM 687 N N . LEU A 1 93 ? -17.117 4.277 11.472 1.00 67.38 93 LEU A N 1
ATOM 688 C CA . LEU A 1 93 ? -16.975 5.265 10.400 1.00 67.38 93 LEU A CA 1
ATOM 689 C C . LEU A 1 93 ? -15.560 5.857 10.364 1.00 67.38 93 LEU A C 1
ATOM 691 O O . LEU A 1 93 ? -14.995 6.010 9.283 1.00 67.38 93 LEU A O 1
ATOM 695 N N . HIS A 1 94 ? -14.958 6.111 11.532 1.00 66.94 94 HIS A N 1
ATOM 696 C CA . HIS A 1 94 ? -13.563 6.537 11.641 1.00 66.94 94 HIS A CA 1
ATOM 697 C C . HIS A 1 94 ? -12.608 5.493 11.063 1.00 66.94 94 HIS A C 1
ATOM 699 O O . HIS A 1 94 ? -11.708 5.837 10.295 1.00 66.94 94 HIS A O 1
ATOM 705 N N . ALA A 1 95 ? -12.799 4.218 11.416 1.00 68.94 95 ALA A N 1
ATOM 706 C CA . ALA A 1 95 ? -11.981 3.125 10.905 1.00 68.94 95 ALA A CA 1
ATOM 707 C C . ALA A 1 95 ? -12.103 3.006 9.379 1.00 68.94 95 ALA A C 1
ATOM 709 O O . ALA A 1 95 ? -11.086 2.980 8.690 1.00 68.94 95 ALA A O 1
ATOM 710 N N . LEU A 1 96 ? -13.325 3.035 8.841 1.00 70.38 96 LEU A N 1
ATOM 711 C CA . LEU A 1 96 ? -13.566 2.975 7.399 1.00 70.38 96 LEU A CA 1
ATOM 712 C C . LEU A 1 96 ? -12.948 4.169 6.659 1.00 70.38 96 LEU A C 1
ATOM 714 O O . LEU A 1 96 ? -12.234 3.969 5.681 1.00 70.38 96 LEU A O 1
ATOM 718 N N . CYS A 1 97 ? -13.158 5.400 7.138 1.00 67.81 97 CYS A N 1
ATOM 719 C CA . CYS A 1 97 ? -12.547 6.590 6.536 1.00 67.81 97 CYS A CA 1
ATOM 720 C C . CYS A 1 97 ? -11.017 6.527 6.583 1.00 67.81 97 CYS A C 1
ATOM 722 O O . CYS A 1 97 ? -10.362 6.843 5.592 1.00 67.81 97 CYS A O 1
ATOM 724 N N . SER A 1 98 ? -10.443 6.091 7.707 1.00 69.12 98 SER A N 1
ATOM 725 C CA . SER A 1 98 ? -8.990 5.957 7.855 1.00 69.12 98 SER A CA 1
ATOM 726 C C . SER A 1 98 ? -8.422 4.939 6.868 1.00 69.12 98 SER A C 1
ATOM 728 O O . SER A 1 98 ? -7.475 5.248 6.151 1.00 69.12 98 SER A O 1
ATOM 730 N N . VAL A 1 99 ? -9.025 3.750 6.785 1.00 71.88 99 VAL A N 1
ATOM 731 C CA . VAL A 1 99 ? -8.578 2.677 5.884 1.00 71.88 99 VAL A CA 1
ATOM 732 C C . VAL A 1 99 ? -8.717 3.093 4.417 1.00 71.88 99 VAL A C 1
ATOM 734 O O . VAL A 1 99 ? -7.794 2.877 3.632 1.00 71.88 99 VAL A O 1
ATOM 737 N N . LEU A 1 100 ? -9.815 3.759 4.046 1.00 74.88 100 LEU A N 1
ATOM 738 C CA . LEU A 1 100 ? -10.015 4.271 2.687 1.00 74.88 100 LEU A CA 1
ATOM 739 C C . LEU A 1 100 ? -8.984 5.344 2.313 1.00 74.88 100 LEU A C 1
ATOM 741 O O . LEU A 1 100 ? -8.418 5.292 1.222 1.00 74.88 100 LEU A O 1
ATOM 745 N N . LEU A 1 101 ? -8.696 6.288 3.214 1.00 72.12 101 LEU A N 1
ATOM 746 C CA . LEU A 1 101 ? -7.679 7.320 2.987 1.00 72.12 101 LEU A CA 1
ATOM 747 C C . LEU A 1 101 ? -6.276 6.720 2.855 1.00 72.12 101 LEU A C 1
ATOM 749 O O . LEU A 1 101 ? -5.530 7.119 1.961 1.00 72.12 101 LEU A O 1
ATOM 753 N N . ILE A 1 102 ? -5.930 5.745 3.704 1.00 78.44 102 ILE A N 1
ATOM 754 C CA . ILE A 1 102 ? -4.658 5.015 3.608 1.00 78.44 102 ILE A CA 1
ATOM 755 C C . ILE A 1 102 ? -4.573 4.307 2.258 1.00 78.44 102 ILE A C 1
ATOM 757 O O . ILE A 1 102 ? -3.578 4.469 1.561 1.00 78.44 102 ILE A O 1
ATOM 761 N N . SER A 1 103 ? -5.614 3.578 1.851 1.00 80.00 103 SER A N 1
ATOM 762 C CA . SER A 1 103 ? -5.654 2.875 0.562 1.00 80.00 103 SER A CA 1
ATOM 763 C C . SER A 1 103 ? -5.453 3.826 -0.627 1.00 80.00 103 SER A C 1
ATOM 765 O O . SER A 1 103 ? -4.643 3.557 -1.521 1.00 80.00 103 SER A O 1
ATOM 767 N N . LEU A 1 104 ? -6.137 4.973 -0.612 1.00 77.88 104 LEU A N 1
ATOM 768 C CA . LEU A 1 104 ? -6.053 5.985 -1.663 1.00 77.88 104 LEU A CA 1
ATOM 769 C C . LEU A 1 104 ? -4.638 6.577 -1.763 1.00 77.88 104 LEU A C 1
ATOM 771 O O . LEU A 1 104 ? -4.043 6.600 -2.841 1.00 77.88 104 LEU A O 1
ATOM 775 N N . LEU A 1 105 ? -4.063 6.988 -0.629 1.00 78.69 105 LEU A N 1
ATOM 776 C CA . LEU A 1 105 ? -2.715 7.558 -0.580 1.00 78.69 105 LEU A CA 1
ATOM 777 C C . LEU A 1 105 ? -1.638 6.523 -0.914 1.00 78.69 105 LEU A C 1
ATOM 779 O O . LEU A 1 105 ? -0.725 6.818 -1.685 1.00 78.69 105 LEU A O 1
ATOM 783 N N . MET A 1 106 ? -1.758 5.301 -0.396 1.00 79.69 106 MET A N 1
ATOM 784 C CA . MET A 1 106 ? -0.800 4.223 -0.651 1.00 79.69 106 MET A CA 1
ATOM 785 C C . MET A 1 106 ? -0.806 3.754 -2.099 1.00 79.69 106 MET A C 1
ATOM 787 O O . MET A 1 106 ? 0.222 3.284 -2.577 1.00 79.69 106 MET A O 1
ATOM 791 N N . THR A 1 107 ? -1.904 3.928 -2.831 1.00 80.38 107 THR A N 1
ATOM 792 C CA . THR A 1 107 ? -1.913 3.634 -4.269 1.00 80.38 107 THR A CA 1
ATOM 793 C C . THR A 1 107 ? -1.019 4.615 -5.026 1.00 80.38 107 THR A C 1
ATOM 795 O O . THR A 1 107 ? -0.211 4.190 -5.851 1.00 80.38 107 THR A O 1
ATOM 798 N N . VAL A 1 108 ? -1.088 5.912 -4.712 1.00 76.88 108 VAL A N 1
ATOM 799 C CA . VAL A 1 108 ? -0.246 6.934 -5.359 1.00 76.88 108 VAL A CA 1
ATOM 800 C C . VAL A 1 108 ? 1.207 6.805 -4.900 1.00 76.88 108 VAL A C 1
ATOM 802 O O . VAL A 1 108 ? 2.114 6.641 -5.716 1.00 76.88 108 VAL A O 1
ATOM 805 N N . VAL A 1 109 ? 1.425 6.806 -3.584 1.00 77.44 109 VAL A N 1
ATOM 806 C CA . VAL A 1 109 ? 2.763 6.760 -2.979 1.00 77.44 109 VAL A CA 1
ATOM 807 C C . VAL A 1 109 ? 3.460 5.432 -3.274 1.00 77.44 109 VAL A C 1
ATOM 809 O O . VAL A 1 109 ? 4.647 5.419 -3.598 1.00 77.44 109 VAL A O 1
ATOM 812 N N . GLY A 1 110 ? 2.738 4.312 -3.215 1.00 73.81 110 GLY A N 1
ATOM 813 C CA . GLY A 1 110 ? 3.257 2.990 -3.561 1.00 73.81 110 GLY A CA 1
ATOM 814 C C . GLY A 1 110 ? 3.693 2.899 -5.021 1.00 73.81 110 GLY A C 1
ATOM 815 O O . GLY A 1 110 ? 4.750 2.337 -5.304 1.00 73.81 110 GLY A O 1
ATOM 816 N N . THR A 1 111 ? 2.947 3.522 -5.938 1.00 75.88 111 THR A N 1
ATOM 817 C CA . THR A 1 111 ? 3.320 3.564 -7.360 1.00 75.88 111 THR A CA 1
ATOM 818 C C . THR A 1 111 ? 4.556 4.438 -7.586 1.00 75.88 111 THR A C 1
ATOM 820 O O . THR A 1 111 ? 5.479 3.992 -8.263 1.00 75.88 111 THR A O 1
ATOM 823 N N . TRP A 1 112 ? 4.655 5.621 -6.964 1.00 76.38 112 TRP A N 1
ATOM 824 C CA . TRP A 1 112 ? 5.871 6.452 -7.036 1.00 76.38 112 TRP A CA 1
ATOM 825 C C . TRP A 1 112 ? 7.100 5.762 -6.450 1.00 76.38 112 TRP A C 1
ATOM 827 O O . TRP A 1 112 ? 8.183 5.811 -7.033 1.00 76.38 112 TRP A O 1
ATOM 837 N N . THR A 1 113 ? 6.931 5.092 -5.311 1.00 75.12 113 THR A N 1
ATOM 838 C CA . THR A 1 113 ? 8.020 4.373 -4.644 1.00 75.12 113 THR A CA 1
ATOM 839 C C . THR A 1 113 ? 8.475 3.193 -5.506 1.00 75.12 113 THR A C 1
ATOM 841 O O . THR A 1 113 ? 9.675 3.012 -5.702 1.00 75.12 113 THR A O 1
ATOM 844 N N . GLY A 1 114 ? 7.533 2.453 -6.106 1.00 69.94 114 GLY A N 1
ATOM 845 C CA . GLY A 1 114 ? 7.811 1.350 -7.031 1.00 69.94 114 GLY A CA 1
ATOM 846 C C . GLY A 1 114 ? 8.484 1.789 -8.335 1.00 69.94 114 GLY A C 1
ATOM 847 O O . GLY A 1 114 ? 9.454 1.165 -8.759 1.00 69.94 114 GLY A O 1
ATOM 848 N N . ALA A 1 115 ? 8.020 2.884 -8.941 1.00 71.62 115 ALA A N 1
ATOM 849 C CA . ALA A 1 115 ? 8.576 3.429 -10.182 1.00 71.62 115 ALA A CA 1
ATOM 850 C C . ALA A 1 115 ? 9.887 4.214 -9.974 1.00 71.62 115 ALA A C 1
ATOM 852 O O . ALA A 1 115 ? 10.577 4.525 -10.943 1.00 71.62 115 ALA A O 1
ATOM 853 N N . ARG A 1 116 ? 10.232 4.558 -8.721 1.00 68.50 116 ARG A N 1
ATOM 854 C CA . ARG A 1 116 ? 11.332 5.474 -8.341 1.00 68.50 116 ARG A CA 1
ATOM 855 C C . ARG A 1 116 ? 11.284 6.836 -9.041 1.00 68.50 116 ARG A C 1
ATOM 857 O O . ARG A 1 116 ? 12.296 7.529 -9.125 1.00 68.50 116 ARG A O 1
ATOM 864 N N . GLN A 1 117 ? 10.118 7.219 -9.545 1.00 68.88 117 GLN A N 1
ATOM 865 C CA . GLN A 1 117 ? 9.895 8.464 -10.263 1.00 68.88 117 GLN A CA 1
ATOM 866 C C . GLN A 1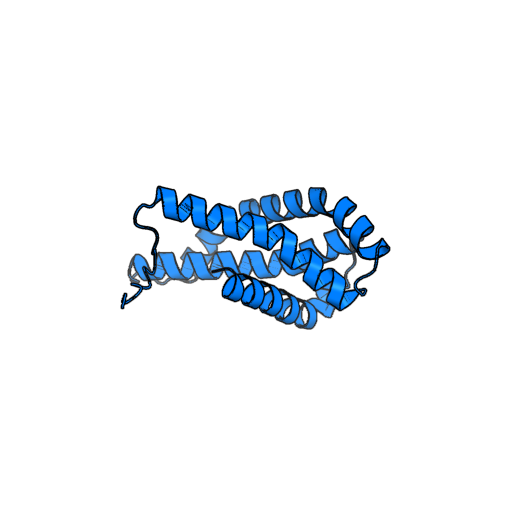 117 ? 8.595 9.093 -9.775 1.00 68.88 117 GLN A C 1
ATOM 868 O O . GLN A 1 117 ? 7.575 8.420 -9.612 1.00 68.88 117 GLN A O 1
ATOM 873 N N . ILE A 1 118 ? 8.645 10.402 -9.546 1.00 67.50 118 ILE A N 1
ATOM 874 C CA . ILE A 1 118 ? 7.462 11.203 -9.248 1.00 67.50 118 ILE A CA 1
ATOM 875 C C . ILE A 1 118 ? 6.879 11.614 -10.600 1.00 67.50 118 ILE A C 1
ATOM 877 O O . ILE A 1 118 ? 7.374 12.538 -11.239 1.00 67.50 118 ILE A O 1
ATOM 881 N N . SER A 1 119 ? 5.870 10.873 -11.052 1.00 70.81 119 SER A N 1
ATOM 882 C CA . SER A 1 119 ? 5.146 11.117 -12.306 1.00 70.81 119 SER A CA 1
ATOM 883 C C . SER A 1 119 ? 3.683 11.465 -12.017 1.00 70.81 119 SER A C 1
ATOM 885 O O . SER A 1 119 ? 3.157 11.097 -10.965 1.00 70.81 119 SER A O 1
ATOM 887 N N . THR A 1 120 ? 3.005 12.158 -12.933 1.00 69.56 120 THR A N 1
ATOM 888 C CA . THR A 1 120 ? 1.544 12.372 -12.881 1.00 69.56 120 THR A CA 1
ATOM 889 C C . THR A 1 120 ? 0.756 11.122 -13.277 1.00 69.56 120 THR A C 1
ATOM 891 O O . THR A 1 120 ? -0.439 11.029 -13.002 1.00 69.56 120 THR A O 1
ATOM 894 N N . GLU A 1 121 ? 1.434 10.125 -13.845 1.00 67.62 121 GLU A N 1
ATOM 895 C CA . GLU A 1 121 ? 0.867 8.863 -14.323 1.00 67.62 121 GLU A CA 1
ATOM 896 C C . GLU A 1 121 ? 0.020 8.105 -13.277 1.00 67.62 121 GLU A C 1
ATOM 898 O O . GLU A 1 121 ? -1.074 7.661 -13.622 1.00 67.62 121 GLU A O 1
ATOM 903 N N . PRO A 1 122 ? 0.389 8.027 -11.979 1.00 65.50 122 PRO A N 1
ATOM 904 C CA . PRO A 1 122 ? -0.447 7.373 -10.970 1.00 65.50 122 PRO A CA 1
ATOM 905 C C . PRO A 1 122 ? -1.727 8.141 -10.644 1.00 65.50 122 PRO A C 1
ATOM 907 O O . PRO A 1 122 ? -2.639 7.557 -10.066 1.00 65.50 122 PRO A O 1
ATOM 910 N N . LEU A 1 123 ? -1.791 9.435 -10.975 1.00 71.38 123 LEU A N 1
ATOM 911 C CA . LEU A 1 123 ? -2.974 10.272 -10.793 1.00 71.38 123 LEU A CA 1
ATOM 912 C C . LEU A 1 123 ? -3.932 10.122 -11.983 1.00 71.38 123 LEU A C 1
ATOM 914 O O . LEU A 1 123 ? -5.140 10.022 -11.791 1.00 71.38 123 LEU A O 1
ATOM 918 N N . GLU A 1 124 ? -3.389 10.027 -13.198 1.00 73.06 124 GLU A N 1
ATOM 919 C CA . GLU A 1 124 ? -4.158 9.779 -14.426 1.00 73.06 124 GLU A CA 1
ATOM 920 C C . GLU A 1 124 ? -4.695 8.344 -14.481 1.00 73.06 124 GLU A C 1
ATOM 922 O O . GLU A 1 124 ? -5.861 8.110 -14.795 1.00 73.06 124 GLU A O 1
ATOM 927 N N . GLN A 1 125 ? -3.869 7.371 -14.095 1.00 76.44 125 GLN A N 1
ATOM 928 C CA . GLN A 1 125 ? -4.242 5.959 -14.029 1.00 76.44 125 GLN A CA 1
ATOM 929 C C . GLN A 1 125 ? -4.838 5.568 -12.674 1.00 76.44 125 GLN A C 1
ATOM 931 O O . GLN A 1 125 ? -5.103 4.385 -12.444 1.00 76.44 125 GLN A O 1
ATOM 936 N N . PHE A 1 126 ? -5.076 6.529 -11.774 1.00 74.94 126 PHE A N 1
ATOM 937 C CA . PHE A 1 126 ? -5.538 6.268 -10.411 1.00 74.94 126 PHE A CA 1
ATOM 938 C C . PHE A 1 126 ? -6.779 5.372 -10.388 1.00 74.94 126 PHE A C 1
ATOM 940 O O . PHE A 1 126 ? -6.803 4.356 -9.697 1.00 74.94 126 PHE A O 1
ATOM 947 N N . ALA A 1 127 ? -7.781 5.699 -11.210 1.00 72.81 127 ALA A N 1
ATOM 948 C C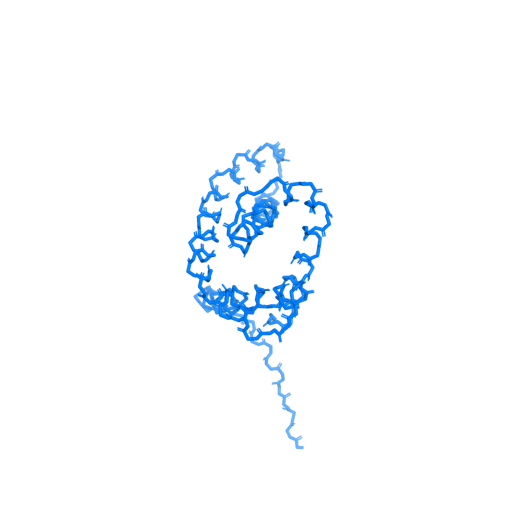A . ALA A 1 127 ? -9.036 4.954 -11.291 1.00 72.81 127 ALA A CA 1
ATOM 949 C C . ALA A 1 127 ? -8.863 3.502 -11.775 1.00 72.81 127 ALA A C 1
ATOM 951 O O . ALA A 1 127 ? -9.730 2.673 -11.526 1.00 72.81 127 ALA A O 1
ATOM 952 N N . HIS A 1 128 ? -7.749 3.181 -12.437 1.00 72.75 128 HIS A N 1
ATOM 953 C CA . HIS A 1 128 ? -7.428 1.832 -12.900 1.00 72.75 128 HIS A CA 1
ATOM 954 C C . HIS A 1 128 ? -6.485 1.092 -11.931 1.00 72.75 128 HIS A C 1
ATOM 956 O O . HIS A 1 128 ? -6.668 -0.095 -11.654 1.00 72.75 128 HIS A O 1
ATOM 962 N N . LEU A 1 129 ? -5.486 1.786 -11.375 1.00 74.38 129 LEU A N 1
ATOM 963 C CA . LEU A 1 129 ? -4.496 1.216 -10.455 1.00 74.38 129 LEU A CA 1
ATOM 964 C C . LEU A 1 129 ? -5.070 0.973 -9.056 1.00 74.38 129 LEU A C 1
ATOM 966 O O . LEU A 1 129 ? -4.747 -0.045 -8.439 1.00 74.38 129 LEU A O 1
ATOM 970 N N . TRP A 1 130 ? -5.930 1.871 -8.564 1.00 77.31 130 TRP A N 1
ATOM 971 C CA . TRP A 1 130 ? -6.512 1.777 -7.225 1.00 77.31 130 TRP A CA 1
ATOM 972 C C . TRP A 1 130 ? -7.384 0.527 -7.043 1.00 77.31 130 TRP A C 1
ATOM 974 O O . TRP A 1 130 ? -7.069 -0.255 -6.143 1.00 77.31 130 TRP A O 1
ATOM 984 N N . PRO A 1 131 ? -8.395 0.238 -7.894 1.00 79.06 131 PRO A N 1
ATOM 985 C CA . PRO A 1 131 ? -9.213 -0.963 -7.726 1.00 79.06 131 PRO A CA 1
ATOM 986 C C . PRO A 1 131 ? -8.381 -2.239 -7.823 1.00 79.06 131 PRO A C 1
ATOM 988 O O . PRO A 1 131 ? -8.578 -3.165 -7.040 1.00 79.06 131 PRO A O 1
ATOM 991 N N . ARG A 1 132 ? -7.408 -2.281 -8.742 1.00 78.38 132 ARG A N 1
ATOM 992 C CA . ARG A 1 132 ? -6.523 -3.435 -8.934 1.00 78.38 132 ARG A CA 1
ATOM 993 C C . ARG A 1 132 ? -5.675 -3.710 -7.695 1.00 78.38 132 ARG A C 1
ATOM 995 O O . ARG A 1 132 ? -5.694 -4.821 -7.172 1.00 78.38 132 ARG A O 1
ATOM 1002 N N . ASN A 1 133 ? -4.944 -2.704 -7.220 1.00 81.06 133 ASN A N 1
ATOM 1003 C CA . ASN A 1 133 ? -4.044 -2.857 -6.079 1.00 81.06 133 ASN A CA 1
ATOM 1004 C C . ASN A 1 133 ? -4.836 -3.115 -4.787 1.00 81.06 133 ASN A C 1
ATOM 1006 O O . ASN A 1 133 ? -4.428 -3.954 -3.988 1.00 81.06 133 ASN A O 1
ATOM 1010 N N . CYS A 1 134 ? -5.992 -2.463 -4.617 1.00 80.12 134 CYS A N 1
ATOM 1011 C CA . CYS A 1 134 ? -6.893 -2.701 -3.492 1.00 80.12 134 CYS A CA 1
ATOM 1012 C C . CYS A 1 134 ? -7.465 -4.127 -3.506 1.00 80.12 134 CYS A C 1
ATOM 1014 O O . CYS A 1 134 ? -7.437 -4.794 -2.478 1.00 80.12 134 CYS A O 1
ATOM 1016 N N . THR A 1 135 ? -7.896 -4.634 -4.666 1.00 80.81 135 THR A N 1
ATOM 1017 C CA . THR A 1 135 ? -8.418 -6.007 -4.795 1.00 80.81 135 THR A CA 1
ATOM 1018 C C . THR A 1 135 ? -7.338 -7.050 -4.517 1.00 80.81 135 THR A C 1
ATOM 1020 O O . THR A 1 135 ? -7.602 -8.027 -3.825 1.00 80.81 135 THR A O 1
ATOM 1023 N N . ILE A 1 136 ? -6.112 -6.845 -5.012 1.00 82.12 136 ILE A N 1
ATOM 1024 C CA . ILE A 1 136 ? -4.985 -7.754 -4.748 1.00 82.12 136 ILE A CA 1
ATOM 1025 C C . ILE A 1 136 ? -4.632 -7.758 -3.258 1.00 82.12 136 ILE A C 1
ATOM 1027 O O . ILE A 1 136 ? -4.466 -8.830 -2.681 1.00 82.12 136 ILE A O 1
ATOM 1031 N N . ALA A 1 137 ? -4.537 -6.580 -2.635 1.00 79.88 137 ALA A N 1
ATOM 1032 C CA . ALA A 1 137 ? -4.271 -6.467 -1.204 1.00 79.88 137 ALA A CA 1
ATOM 1033 C C . ALA A 1 137 ? -5.361 -7.162 -0.379 1.00 79.88 137 ALA A C 1
ATOM 1035 O O . ALA A 1 137 ? -5.042 -7.995 0.461 1.00 79.88 137 ALA A O 1
ATOM 1036 N N . PHE A 1 138 ? -6.633 -6.899 -0.693 1.00 79.75 138 PHE A N 1
ATOM 1037 C CA . PHE A 1 138 ? -7.772 -7.523 -0.026 1.00 79.75 138 PHE A CA 1
ATOM 1038 C C . PHE A 1 138 ? -7.789 -9.047 -0.198 1.00 79.75 138 PHE A C 1
ATOM 1040 O O . PHE A 1 138 ? -8.054 -9.769 0.755 1.00 79.75 138 PHE A O 1
ATOM 1047 N N . LEU A 1 139 ? -7.475 -9.556 -1.394 1.00 82.19 139 LEU A N 1
ATOM 1048 C CA . LEU A 1 139 ? -7.417 -10.994 -1.650 1.00 82.19 139 LEU A CA 1
ATOM 1049 C C . LEU A 1 139 ? -6.277 -11.662 -0.871 1.00 82.19 139 LEU A C 1
ATOM 1051 O O . LEU A 1 139 ? -6.473 -12.736 -0.314 1.00 82.19 139 LEU A O 1
ATOM 1055 N N . ILE A 1 140 ? -5.098 -11.036 -0.821 1.00 80.12 140 ILE A N 1
ATOM 1056 C CA . ILE A 1 140 ? -3.960 -11.543 -0.042 1.00 80.12 140 ILE A CA 1
ATOM 1057 C C . ILE A 1 140 ? -4.295 -11.531 1.450 1.00 80.12 140 ILE A C 1
ATOM 1059 O O . ILE A 1 140 ? -4.066 -12.530 2.123 1.00 80.12 140 ILE A O 1
ATOM 1063 N N . GLU A 1 141 ? -4.882 -10.447 1.957 1.00 77.19 141 GLU A N 1
ATOM 1064 C CA . GLU A 1 141 ? -5.334 -10.370 3.348 1.00 77.19 141 GLU A CA 1
ATOM 1065 C C . GLU A 1 141 ? -6.387 -11.440 3.657 1.00 77.19 141 GLU A C 1
ATOM 1067 O O . GLU A 1 141 ? -6.261 -12.121 4.665 1.00 77.19 141 GLU A O 1
ATOM 1072 N N . ALA A 1 142 ? -7.361 -11.668 2.773 1.00 78.69 142 ALA A N 1
ATOM 1073 C CA . ALA A 1 142 ? -8.385 -12.702 2.945 1.00 78.69 142 ALA A CA 1
ATOM 1074 C C . ALA A 1 142 ? -7.846 -14.143 2.853 1.00 78.69 142 ALA A C 1
ATOM 1076 O O . ALA A 1 142 ? -8.496 -15.062 3.339 1.00 78.69 142 ALA A O 1
ATOM 1077 N N . LEU A 1 143 ? -6.695 -14.360 2.206 1.00 75.94 143 LEU A N 1
ATOM 1078 C CA . LEU A 1 143 ? -6.015 -15.661 2.173 1.00 75.94 143 LEU A CA 1
ATOM 1079 C C . LEU A 1 143 ? -5.127 -15.894 3.403 1.00 75.94 143 LEU A C 1
ATOM 1081 O O . LEU A 1 143 ? -4.846 -17.044 3.735 1.00 75.94 143 LEU A O 1
ATOM 1085 N N . LEU A 1 144 ? -4.635 -14.820 4.025 1.00 73.06 144 LEU A N 1
ATOM 1086 C CA . LEU A 1 144 ? -3.752 -14.873 5.193 1.00 73.06 144 LEU A CA 1
ATOM 1087 C C . LEU A 1 144 ? -4.511 -14.834 6.529 1.00 73.06 144 LEU A C 1
ATOM 1089 O O . LEU A 1 144 ? -3.990 -15.361 7.512 1.00 73.06 144 LEU A O 1
ATOM 1093 N N . ALA A 1 145 ? -5.669 -14.168 6.570 1.00 65.94 145 ALA A N 1
ATOM 1094 C CA . ALA A 1 145 ? -6.521 -13.988 7.749 1.00 65.94 145 ALA A CA 1
ATOM 1095 C C . ALA A 1 145 ? -7.464 -15.175 7.982 1.00 65.94 145 ALA A C 1
ATOM 1097 O O . ALA A 1 145 ? -7.670 -15.506 9.172 1.00 65.94 145 ALA A O 1
#

Mean predicted aligned error: 11.37 Å

pLDDT: mean 70.6, std 11.56, range [39.19, 85.69]

Nearest PDB structures (foldseek):
  5aji-assembly1_E  TM=5.255E-01  e=5.355E+00  Escherichia coli
  7dlu-assembly1_A  TM=4.738E-01  e=5.355E+00  Pseudomonas aeruginosa PAO1
  8ddj-assembly1_A  TM=5.219E-01  e=6.981E+00  Escherichia coli K-12

Radius of gyration: 18.37 Å; Cα contacts (8 Å, |Δi|>4): 80; chains: 1; bounding box: 43×59×39 Å

Sequence (145 aa):
MSGAPFHTDLPRNPKESITFMLVIAVISVNTIPVVIGGLTSGFTLAMWTGLLQVMPALLVAVVAVVLLTMKPAQPLTSRLVRPGDSFRAHMVLHALCSVLLISLLMTVVGTWTGARQISTEPLEQFAHLWPRNCTIAFLIEALLA

Solvent-accessible surface area (backbone atoms only — not comparable to full-atom values): 8396 Å² total; per-residue (Å²): 133,82,84,77,79,84,74,80,80,68,68,89,41,76,66,52,41,50,51,51,52,49,52,52,49,55,51,44,69,57,49,46,58,52,52,54,46,28,76,70,74,41,89,43,74,68,49,53,56,54,47,63,70,33,46,67,58,43,52,52,48,52,53,50,47,52,61,58,40,63,64,56,31,58,64,52,37,61,70,73,50,66,99,83,66,53,73,66,55,54,53,52,50,31,50,52,52,34,52,51,53,41,54,57,50,46,46,43,53,48,46,30,48,73,67,74,44,95,63,68,60,51,69,74,40,28,86,61,51,42,61,53,53,51,51,52,45,51,51,52,48,67,73,73,108

Secondary structure (DSSP, 8-state):
------------SHHHHHHHHHHHHHHHHHHHHHHHHHHHH-S-HHHHHHHHHHHHHHHHHHHHHHHHHHHHHHHHHHHHS-TT--HHHHHHHHHHHHHHHHHHHHHHHHHHHHHTS--SHHHHSHHHHHHHHHHHHHHHHHHH-

Foldseek 3Di:
DDDDPPPPPDPPDPVSVVVLVVVLVVVLLVVLLQVVLCVVVNDDPVSVVLCVVLSVVLVVLLVVLLVVLVVVLVVVLVVVDDVPDDPVVSVVSSVVSSVVSSLLSCQQSVVCSSVVHNDCVCVVCVVVSSVVSVVSSVVSSVVSD